Protein AF-A0A2V9FNM6-F1 (afdb_monomer_lite)

pLDDT: mean 93.76, std 8.32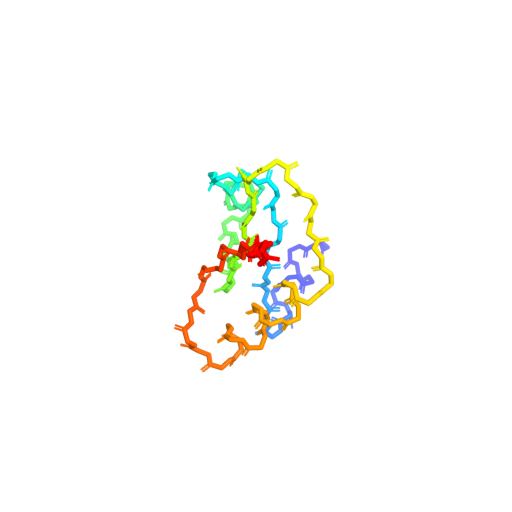, range [54.53, 98.19]

Sequence (75 aa):
ALLELLRKARHTIIVANNYSGQFARYLRSETSFVPDGNIRKYDGEPFMPHHIVEAVKEQLGGKTKLSVPAHEIMV

Secondary structure (DSSP, 8-state):
-HHHHHHH-S--EEEESSSS-HHHHHHHHHH----SEEEE--SSSPPPHHHHHHHHHHHHTTS-SEE--------

Foldseek 3Di:
DVVVVQVPDPFFEAEEADDPPVVQVVCCVVPVDHGLAYEYEDPPDDDDPVQVVVVVVCSVVVNDRYHYDDDDDDD

Radius of gyration: 13.43 Å; chains: 1; bounding box: 25×27×42 Å

Structure (mmCIF, N/CA/C/O backbone):
data_AF-A0A2V9FNM6-F1
#
_entry.id   AF-A0A2V9FNM6-F1
#
loop_
_atom_site.group_PDB
_atom_site.id
_atom_site.type_symbol
_atom_site.label_atom_id
_atom_site.label_alt_id
_atom_site.label_comp_id
_atom_site.label_asym_id
_atom_site.label_entity_id
_atom_site.label_seq_id
_atom_site.pdbx_PDB_ins_code
_atom_site.Cartn_x
_atom_site.Cartn_y
_atom_site.Cartn_z
_atom_site.occupancy
_atom_site.B_iso_or_equiv
_atom_site.auth_seq_id
_atom_site.auth_comp_id
_atom_site.auth_asym_id
_atom_site.auth_atom_id
_atom_site.pdbx_PDB_model_num
ATOM 1 N N . ALA A 1 1 ? -10.180 13.871 12.842 1.00 83.25 1 ALA A N 1
ATOM 2 C CA . ALA A 1 1 ? -10.972 13.705 11.602 1.00 83.25 1 ALA A CA 1
ATOM 3 C C . ALA A 1 1 ? -10.420 12.584 10.715 1.00 83.25 1 ALA A C 1
ATOM 5 O O . ALA A 1 1 ? -11.092 11.572 10.587 1.00 83.25 1 ALA A O 1
ATOM 6 N N . LEU A 1 2 ? -9.199 12.703 10.169 1.00 87.81 2 LEU A N 1
ATOM 7 C CA . LEU A 1 2 ? -8.609 11.685 9.278 1.00 87.81 2 LEU A CA 1
ATOM 8 C C . LEU A 1 2 ? -8.480 10.295 9.923 1.00 87.81 2 LEU A C 1
ATOM 10 O O . LEU A 1 2 ? -8.932 9.312 9.353 1.00 87.81 2 LEU A O 1
ATOM 14 N N . LEU A 1 3 ? -7.905 10.208 11.125 1.00 93.88 3 LEU A N 1
ATOM 15 C CA . LEU A 1 3 ? -7.693 8.919 11.795 1.00 93.88 3 LEU A CA 1
ATOM 16 C C . LEU A 1 3 ? -9.008 8.174 12.075 1.00 93.88 3 LEU A C 1
ATOM 18 O O . LEU A 1 3 ? -9.081 6.961 11.921 1.00 93.88 3 LEU A O 1
ATOM 22 N N . GLU A 1 4 ? -10.060 8.910 12.426 1.00 94.12 4 GLU A N 1
ATOM 23 C CA . GLU A 1 4 ? -11.396 8.347 12.644 1.00 94.12 4 GLU A CA 1
ATOM 24 C C . GLU A 1 4 ? -12.019 7.811 11.350 1.00 94.12 4 GLU A C 1
ATOM 26 O O . GLU A 1 4 ? -12.713 6.799 11.378 1.00 94.12 4 GLU A O 1
ATOM 31 N N . LEU A 1 5 ? -11.743 8.444 10.205 1.00 94.69 5 LEU A N 1
ATOM 32 C CA . LEU A 1 5 ? -12.132 7.914 8.898 1.00 94.69 5 LEU A CA 1
ATOM 33 C C . LEU A 1 5 ? -11.401 6.596 8.612 1.00 94.69 5 LEU A C 1
ATOM 35 O O . LEU A 1 5 ? -12.032 5.607 8.249 1.00 94.69 5 LEU A O 1
ATOM 39 N N . LEU A 1 6 ? -10.080 6.576 8.818 1.00 94.56 6 LEU A N 1
ATOM 40 C CA . LEU A 1 6 ? -9.247 5.399 8.567 1.00 94.56 6 LEU A CA 1
ATOM 41 C C . LEU A 1 6 ? -9.644 4.212 9.452 1.00 94.56 6 LEU A C 1
ATOM 43 O O . LEU A 1 6 ? -9.723 3.092 8.964 1.00 94.56 6 LEU A O 1
ATOM 47 N N . ARG A 1 7 ? -9.966 4.454 10.727 1.00 93.50 7 ARG A N 1
ATOM 48 C CA . ARG A 1 7 ? -10.426 3.416 11.668 1.00 93.50 7 ARG A CA 1
ATOM 49 C C . ARG A 1 7 ? -11.800 2.836 11.328 1.00 93.50 7 ARG A C 1
ATOM 51 O O . ARG A 1 7 ? -12.096 1.721 11.740 1.00 93.50 7 ARG A O 1
ATOM 58 N N . LYS A 1 8 ? -12.644 3.584 10.612 1.00 96.25 8 LYS A N 1
ATOM 59 C CA . LYS A 1 8 ? -13.969 3.121 10.165 1.00 96.25 8 LYS A CA 1
ATOM 60 C C . LYS A 1 8 ? -13.922 2.365 8.840 1.00 96.25 8 LYS A C 1
ATOM 62 O O . LYS A 1 8 ? -14.881 1.671 8.509 1.00 96.25 8 LYS A O 1
ATOM 67 N N . ALA A 1 9 ? -12.851 2.515 8.064 1.00 96.25 9 ALA A N 1
ATOM 68 C CA . ALA A 1 9 ? -12.691 1.777 6.823 1.00 96.25 9 ALA A CA 1
ATOM 69 C C . ALA A 1 9 ? -12.496 0.282 7.115 1.00 96.25 9 ALA A C 1
ATOM 71 O O . ALA A 1 9 ? -11.708 -0.098 7.974 1.00 96.25 9 ALA A O 1
ATOM 72 N N . ARG A 1 10 ? -13.203 -0.574 6.367 1.00 95.88 10 ARG A N 1
ATOM 73 C CA . ARG A 1 10 ? -13.082 -2.036 6.489 1.00 95.88 10 ARG A CA 1
ATOM 74 C C . ARG A 1 10 ? -11.693 -2.541 6.090 1.00 95.88 10 ARG A C 1
ATOM 76 O O . ARG A 1 10 ? -11.222 -3.517 6.656 1.00 95.88 10 ARG A O 1
ATOM 83 N N . HIS A 1 11 ? -11.088 -1.894 5.095 1.00 95.81 11 HIS A N 1
ATOM 84 C CA . HIS A 1 11 ? -9.738 -2.166 4.622 1.00 95.81 11 HIS A CA 1
ATOM 85 C C . HIS A 1 11 ? -9.067 -0.865 4.195 1.00 95.81 11 HIS A C 1
ATOM 87 O O . HIS A 1 11 ? -9.690 -0.006 3.566 1.00 95.81 11 HIS A O 1
ATOM 93 N N . THR A 1 12 ? -7.784 -0.748 4.502 1.00 97.38 12 THR A N 1
ATOM 94 C CA . THR A 1 12 ? -6.941 0.399 4.187 1.00 97.38 12 THR A CA 1
ATOM 95 C C . THR A 1 12 ? -5.674 -0.064 3.482 1.00 97.38 12 THR A C 1
ATOM 97 O O . THR A 1 12 ? -4.912 -0.884 3.990 1.00 97.38 12 THR A O 1
ATOM 100 N N . ILE A 1 13 ? -5.445 0.459 2.280 1.00 98.06 13 ILE A N 1
ATOM 101 C CA . ILE A 1 13 ? -4.288 0.111 1.454 1.00 98.06 13 ILE A CA 1
ATOM 102 C C . ILE A 1 13 ? -3.573 1.402 1.074 1.00 98.06 13 ILE A C 1
ATOM 104 O O . ILE A 1 13 ? -4.191 2.333 0.560 1.00 98.06 13 ILE A O 1
ATOM 108 N N . ILE A 1 14 ? -2.267 1.461 1.328 1.00 97.81 14 ILE A N 1
ATOM 109 C CA . ILE A 1 14 ? -1.433 2.601 0.936 1.00 97.81 14 ILE A CA 1
ATOM 110 C C . ILE A 1 14 ? -0.780 2.317 -0.412 1.00 97.81 14 ILE A C 1
ATOM 112 O O . ILE A 1 14 ? -0.091 1.312 -0.565 1.00 97.81 14 ILE A O 1
ATOM 116 N N . VAL A 1 15 ? -0.948 3.236 -1.363 1.00 97.88 15 VAL A N 1
ATOM 117 C CA . VAL A 1 15 ? -0.287 3.204 -2.675 1.00 97.88 15 VAL A CA 1
ATOM 118 C C . VAL A 1 15 ? 0.857 4.216 -2.683 1.00 97.88 15 VAL A C 1
ATOM 120 O O . VAL A 1 15 ? 0.645 5.386 -2.368 1.00 97.88 15 VAL A O 1
ATOM 123 N N . ALA A 1 16 ? 2.074 3.786 -3.020 1.00 97.00 16 ALA A N 1
ATOM 124 C CA . ALA A 1 16 ? 3.261 4.639 -2.967 1.00 97.00 16 ALA A CA 1
ATOM 125 C C . ALA A 1 16 ? 4.258 4.362 -4.104 1.00 97.00 16 ALA A C 1
ATOM 127 O O . ALA A 1 16 ? 4.618 3.218 -4.366 1.00 97.00 16 ALA A O 1
ATOM 128 N N . ASN A 1 17 ? 4.786 5.425 -4.719 1.00 96.25 17 ASN A N 1
ATOM 129 C CA . ASN A 1 17 ? 5.892 5.342 -5.682 1.00 96.25 17 ASN A CA 1
ATOM 130 C C . ASN A 1 17 ? 7.246 5.434 -4.962 1.00 96.25 17 ASN A C 1
ATOM 132 O O . ASN A 1 17 ? 8.005 6.382 -5.144 1.00 96.25 17 ASN A O 1
ATOM 136 N N . ASN A 1 18 ? 7.496 4.526 -4.020 1.00 95.94 18 ASN A N 1
ATOM 137 C CA . ASN A 1 18 ? 8.801 4.393 -3.382 1.00 95.94 18 ASN A CA 1
ATOM 138 C C . ASN A 1 18 ? 8.965 3.018 -2.732 1.00 95.94 18 ASN A C 1
ATOM 140 O O . ASN A 1 18 ? 7.997 2.374 -2.328 1.00 95.94 18 ASN A O 1
ATOM 144 N N . TYR A 1 19 ? 10.223 2.607 -2.580 1.00 96.12 19 TYR A N 1
ATOM 145 C CA . TYR A 1 19 ? 10.596 1.320 -1.997 1.00 96.12 19 TYR A CA 1
ATOM 146 C C . TYR A 1 19 ? 10.251 1.211 -0.501 1.00 96.12 19 TYR A C 1
ATOM 148 O O . TYR A 1 19 ? 9.661 0.229 -0.045 1.00 96.12 19 TYR A O 1
ATOM 156 N N . SER A 1 20 ? 10.585 2.242 0.279 1.00 95.12 20 SER A N 1
ATOM 157 C CA . SER A 1 20 ? 10.546 2.191 1.746 1.00 95.12 20 SER A CA 1
ATOM 158 C C . SER A 1 20 ? 9.164 2.424 2.370 1.00 95.12 20 SER A C 1
ATOM 160 O O . SER A 1 20 ? 9.010 2.237 3.575 1.00 95.12 20 SER A O 1
ATOM 162 N N . GLY A 1 21 ? 8.149 2.808 1.590 1.00 95.19 21 GLY A N 1
ATOM 163 C CA . GLY A 1 21 ? 6.812 3.114 2.103 1.00 95.19 21 GLY A CA 1
ATOM 164 C C . GLY A 1 21 ? 6.807 4.325 3.038 1.00 95.19 21 GLY A C 1
ATOM 165 O O . GLY A 1 21 ? 6.233 4.266 4.125 1.00 95.19 21 GLY A O 1
ATOM 166 N N . GLN A 1 22 ? 7.468 5.417 2.643 1.00 97.12 22 GLN A N 1
ATOM 167 C CA . GLN A 1 22 ? 7.731 6.562 3.528 1.00 97.12 22 GLN A CA 1
ATOM 168 C C . GLN A 1 22 ? 6.458 7.155 4.138 1.00 97.12 22 GLN A C 1
ATOM 170 O O . GLN A 1 22 ? 6.433 7.436 5.334 1.00 97.12 22 GLN A O 1
ATOM 175 N N . PHE A 1 23 ? 5.387 7.271 3.347 1.00 96.31 23 PHE A N 1
ATOM 176 C CA . PHE A 1 23 ? 4.100 7.757 3.839 1.00 96.31 23 PHE A CA 1
ATOM 177 C C . PHE A 1 23 ? 3.492 6.826 4.891 1.00 96.31 23 PHE A C 1
ATOM 179 O O . PHE A 1 23 ? 3.058 7.297 5.934 1.00 96.31 23 PHE A O 1
ATOM 186 N N . ALA A 1 24 ? 3.524 5.507 4.673 1.00 97.00 24 ALA A N 1
ATOM 187 C CA . ALA A 1 24 ? 3.042 4.535 5.656 1.00 97.00 24 ALA A CA 1
ATOM 188 C C . ALA A 1 24 ? 3.818 4.642 6.979 1.00 97.00 24 ALA A C 1
ATOM 190 O O . ALA A 1 24 ? 3.231 4.602 8.060 1.00 97.00 24 ALA A O 1
ATOM 191 N N . ARG A 1 25 ? 5.143 4.825 6.895 1.00 96.69 25 ARG A N 1
ATOM 192 C CA . ARG A 1 25 ? 6.007 5.004 8.067 1.00 96.69 25 ARG A CA 1
ATOM 193 C C . ARG A 1 25 ? 5.701 6.303 8.811 1.00 96.69 25 ARG A C 1
ATOM 195 O O . ARG A 1 25 ? 5.619 6.273 10.033 1.00 96.69 25 ARG A O 1
ATOM 202 N N . TYR A 1 26 ? 5.520 7.400 8.081 1.00 96.75 26 TYR A N 1
ATOM 203 C CA . TYR A 1 26 ? 5.174 8.700 8.650 1.00 96.75 26 TYR A CA 1
ATOM 204 C C . TYR A 1 26 ? 3.778 8.690 9.286 1.00 96.75 26 TYR A C 1
ATOM 206 O O . TYR A 1 26 ? 3.609 9.071 10.437 1.00 96.75 26 TYR A O 1
ATOM 214 N N . LEU A 1 27 ? 2.775 8.138 8.600 1.00 95.94 27 LEU A N 1
ATOM 215 C CA . 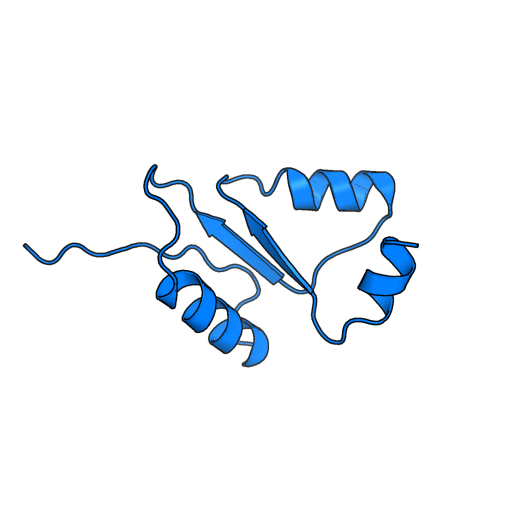LEU A 1 27 ? 1.430 7.990 9.156 1.00 95.94 27 LEU A CA 1
ATOM 216 C C . LEU A 1 27 ? 1.455 7.191 10.466 1.00 95.94 27 LEU A C 1
ATOM 218 O O . LEU A 1 27 ? 0.816 7.580 11.445 1.00 95.94 27 LEU A O 1
ATOM 222 N N . ARG A 1 28 ? 2.234 6.104 10.509 1.00 96.25 28 ARG A N 1
ATOM 223 C CA . ARG A 1 28 ? 2.416 5.308 11.723 1.00 96.25 28 ARG A CA 1
ATOM 224 C C . ARG A 1 28 ? 3.136 6.080 12.829 1.00 96.25 28 ARG A C 1
ATOM 226 O O . ARG A 1 28 ? 2.739 5.926 13.978 1.00 96.25 28 ARG A O 1
ATOM 233 N N . SER A 1 29 ? 4.162 6.881 12.529 1.00 97.38 29 SER A N 1
ATOM 234 C CA . SER A 1 29 ? 4.859 7.662 13.565 1.00 97.38 29 SER A CA 1
ATOM 235 C C . SER A 1 29 ? 3.951 8.709 14.200 1.00 97.38 29 SER A C 1
ATOM 237 O O . SER A 1 29 ? 3.966 8.855 15.415 1.00 97.38 29 SER A O 1
ATOM 239 N N . GLU A 1 30 ? 3.115 9.369 13.397 1.00 97.25 30 GLU A N 1
ATOM 240 C CA . GLU A 1 30 ? 2.232 10.433 13.882 1.00 97.25 30 GLU A CA 1
ATOM 241 C C . GLU A 1 30 ? 0.973 9.906 14.582 1.00 97.25 30 GLU A C 1
ATOM 243 O O . GLU A 1 30 ? 0.408 10.576 15.443 1.00 97.25 30 GLU A O 1
ATOM 248 N N . THR A 1 31 ? 0.482 8.720 14.205 1.00 96.06 31 THR A N 1
ATOM 249 C CA . THR A 1 31 ? -0.866 8.276 14.615 1.00 96.06 31 THR A CA 1
ATOM 250 C C . THR A 1 31 ? -0.939 6.863 15.180 1.00 96.06 31 THR A C 1
ATOM 252 O O . THR A 1 31 ? -2.010 6.427 15.605 1.00 96.06 31 THR A O 1
ATOM 255 N N . SER A 1 32 ? 0.168 6.114 15.158 1.00 95.81 32 SER A N 1
ATOM 256 C CA . SER A 1 32 ? 0.209 4.664 15.418 1.00 95.81 32 SER A CA 1
ATOM 257 C C . SER A 1 32 ? -0.709 3.824 14.517 1.00 95.81 32 SER A C 1
ATOM 259 O O . SER A 1 32 ? -0.867 2.626 14.744 1.00 95.81 32 SER A O 1
ATOM 261 N N . PHE A 1 33 ? -1.299 4.419 13.477 1.00 96.75 33 PHE A N 1
ATOM 262 C CA . PHE A 1 33 ? -2.127 3.709 12.516 1.00 96.75 33 PHE A CA 1
ATOM 263 C C . PHE A 1 33 ? -1.268 2.807 11.628 1.00 96.75 33 PHE A C 1
ATOM 265 O O . PHE A 1 33 ? -0.218 3.218 11.129 1.00 96.75 33 PHE A O 1
ATOM 272 N N . VAL A 1 34 ? -1.732 1.578 11.412 1.00 96.50 34 VAL A N 1
ATOM 273 C CA . VAL A 1 34 ? -1.087 0.600 10.535 1.00 96.50 34 VAL A CA 1
ATOM 274 C C . VAL A 1 34 ? -2.101 0.202 9.465 1.00 96.50 34 VAL A C 1
ATOM 276 O O . VAL A 1 34 ? -3.169 -0.283 9.833 1.00 96.50 34 VAL A O 1
ATOM 279 N N . PRO A 1 35 ? -1.806 0.414 8.169 1.00 96.44 35 PRO A N 1
ATOM 280 C CA . PRO A 1 35 ? -2.702 -0.006 7.099 1.00 96.44 35 PRO A CA 1
ATOM 281 C C . PRO A 1 35 ? -2.715 -1.534 6.964 1.00 96.44 35 PRO A C 1
ATOM 283 O O . PRO A 1 35 ? -1.735 -2.207 7.293 1.00 96.44 35 PRO A O 1
ATOM 286 N N . ASP A 1 36 ? -3.790 -2.074 6.398 1.00 97.62 36 ASP A N 1
ATOM 287 C CA . ASP A 1 36 ? -3.930 -3.511 6.135 1.00 97.62 36 ASP A CA 1
ATOM 288 C C . ASP A 1 36 ? -2.977 -4.002 5.040 1.00 97.62 36 ASP A C 1
ATOM 290 O O . ASP A 1 36 ? -2.533 -5.155 5.064 1.00 97.62 36 ASP A O 1
ATOM 294 N N . GLY A 1 37 ? -2.645 -3.120 4.094 1.00 97.75 37 GLY A N 1
ATOM 295 C CA . GLY A 1 37 ? -1.839 -3.465 2.935 1.00 97.75 37 GLY A CA 1
ATOM 296 C C . GLY A 1 37 ? -1.090 -2.297 2.301 1.00 97.75 37 GLY A C 1
ATOM 297 O O . GLY A 1 37 ? -1.325 -1.118 2.582 1.00 97.75 37 GLY A O 1
ATOM 298 N N . ASN A 1 38 ? -0.123 -2.641 1.454 1.00 98.19 38 ASN A N 1
ATOM 299 C CA . ASN A 1 38 ? 0.746 -1.701 0.756 1.00 98.19 38 ASN A CA 1
ATOM 300 C C . ASN A 1 38 ? 0.884 -2.100 -0.716 1.00 98.19 38 ASN A C 1
ATOM 302 O O . ASN A 1 38 ? 1.123 -3.264 -1.028 1.00 98.19 38 ASN A O 1
ATOM 306 N N . ILE A 1 39 ? 0.802 -1.125 -1.613 1.00 98.12 39 ILE A N 1
ATOM 307 C CA . ILE A 1 39 ? 1.115 -1.266 -3.035 1.00 98.12 39 ILE A CA 1
ATOM 308 C C . ILE A 1 39 ? 2.256 -0.297 -3.331 1.00 98.12 39 ILE A C 1
ATOM 310 O O . ILE A 1 39 ? 2.123 0.909 -3.112 1.00 98.12 39 ILE A O 1
ATOM 314 N N . ARG A 1 40 ? 3.398 -0.815 -3.782 1.00 97.25 40 ARG A N 1
ATOM 315 C CA . ARG A 1 40 ? 4.613 -0.025 -3.999 1.00 97.25 40 ARG A CA 1
ATOM 316 C C . ARG A 1 40 ? 5.119 -0.176 -5.418 1.00 97.25 40 ARG A C 1
ATOM 318 O O . ARG A 1 40 ? 5.108 -1.272 -5.950 1.00 97.25 40 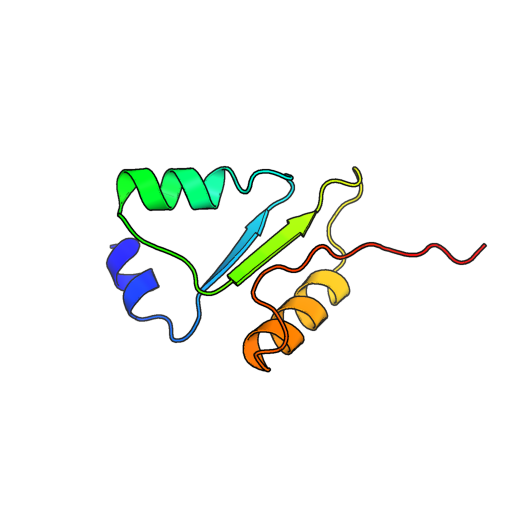ARG A O 1
ATOM 325 N N . LYS A 1 41 ? 5.613 0.907 -6.001 1.00 96.50 41 LYS A N 1
ATOM 326 C CA . LYS A 1 41 ? 6.292 0.883 -7.299 1.00 96.50 41 LYS A CA 1
ATOM 327 C C . LYS A 1 41 ? 7.521 1.773 -7.249 1.00 96.50 41 LYS A C 1
ATOM 329 O O . LYS A 1 41 ? 7.527 2.782 -6.545 1.00 96.50 41 LYS A O 1
ATOM 334 N N . TYR A 1 42 ? 8.594 1.333 -7.888 1.00 95.75 42 TYR A N 1
ATOM 335 C CA . TYR A 1 42 ? 9.912 1.967 -7.798 1.00 95.75 42 TYR A CA 1
ATOM 336 C C . TYR A 1 42 ? 10.810 1.590 -8.986 1.00 95.75 42 TYR A C 1
ATOM 338 O O . TYR A 1 42 ? 12.030 1.595 -8.870 1.00 95.75 42 TYR A O 1
ATOM 346 N N . ASP A 1 43 ? 10.196 1.262 -10.122 1.00 93.25 43 ASP A N 1
ATOM 347 C CA . ASP A 1 43 ? 10.845 0.963 -11.406 1.00 93.25 43 ASP A CA 1
ATOM 348 C C . ASP A 1 43 ? 11.008 2.212 -12.301 1.00 93.25 43 ASP A C 1
ATOM 350 O O . ASP A 1 43 ? 11.544 2.115 -13.396 1.00 93.25 43 ASP A O 1
ATOM 354 N N . GLY A 1 44 ? 10.563 3.388 -11.839 1.00 92.12 44 GLY A N 1
ATOM 355 C CA . GLY A 1 44 ? 10.630 4.658 -12.574 1.00 92.12 44 GLY A CA 1
AT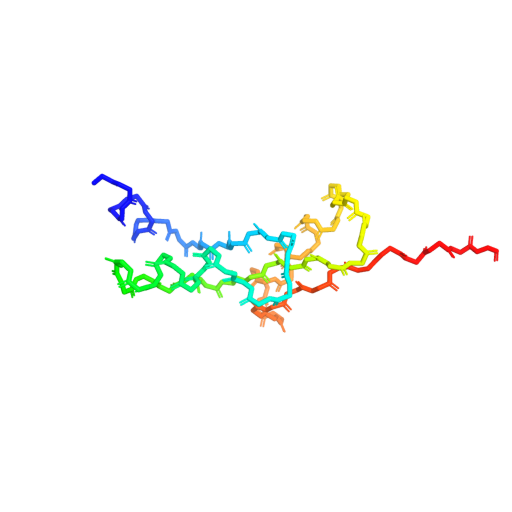OM 356 C C . GLY A 1 44 ? 9.414 4.943 -13.461 1.00 92.12 44 GLY A C 1
ATOM 357 O O . GLY A 1 44 ? 9.192 6.090 -13.837 1.00 92.12 44 GLY A O 1
ATOM 358 N N . GLU A 1 45 ? 8.584 3.936 -13.717 1.00 92.50 45 GLU A N 1
ATOM 359 C CA . GLU A 1 45 ? 7.384 4.047 -14.544 1.00 92.50 45 GLU A CA 1
ATOM 360 C C . GLU A 1 45 ? 6.146 4.378 -13.682 1.00 92.50 45 GLU A C 1
ATOM 362 O O . GLU A 1 45 ? 6.077 3.992 -12.507 1.00 92.50 45 GLU A O 1
ATOM 367 N N . PRO A 1 46 ? 5.103 5.026 -14.230 1.00 93.81 46 PRO A N 1
ATOM 368 C CA . PRO A 1 46 ? 3.877 5.294 -13.487 1.00 93.81 46 PRO A CA 1
ATOM 369 C C . PRO A 1 46 ? 3.116 4.004 -13.138 1.00 93.81 46 PRO A C 1
ATOM 371 O O . PRO A 1 46 ? 3.338 2.925 -13.697 1.00 93.81 46 PRO A O 1
ATOM 374 N N . PHE A 1 47 ? 2.169 4.106 -12.202 1.00 95.38 47 PHE A N 1
ATOM 375 C CA . PHE A 1 47 ? 1.172 3.053 -12.019 1.00 95.38 47 PHE A CA 1
ATOM 376 C C . PHE A 1 47 ? 0.201 3.043 -13.197 1.00 95.38 47 PHE A C 1
ATOM 378 O O . PHE A 1 47 ? -0.397 4.066 -13.524 1.00 95.38 47 PHE A O 1
ATOM 385 N N . MET A 1 48 ? -0.024 1.865 -13.771 1.00 94.06 48 MET A N 1
ATOM 386 C CA . MET A 1 48 ? -1.144 1.635 -14.672 1.00 94.06 48 MET A CA 1
ATOM 387 C C . MET A 1 48 ? -2.387 1.240 -13.862 1.00 94.06 48 MET A C 1
ATOM 389 O O . MET A 1 48 ? -2.252 0.641 -12.791 1.00 94.06 48 MET A O 1
ATOM 393 N N . PRO A 1 49 ? -3.610 1.522 -14.346 1.00 95.50 49 PRO A N 1
ATOM 394 C CA . PRO A 1 49 ? -4.831 1.203 -13.605 1.00 95.50 49 PRO A CA 1
ATOM 395 C C . PRO A 1 49 ? -4.949 -0.273 -13.196 1.00 95.50 49 PRO A C 1
ATOM 397 O O . PRO A 1 49 ? -5.350 -0.565 -12.069 1.00 95.50 49 PRO A O 1
ATOM 400 N N . HIS A 1 50 ? -4.552 -1.205 -14.072 1.00 95.25 50 HIS A N 1
ATOM 401 C CA . HIS A 1 50 ? -4.631 -2.641 -13.786 1.00 95.25 50 HIS A CA 1
ATOM 402 C C . HIS A 1 50 ? -3.700 -3.064 -12.641 1.00 95.25 50 HIS A C 1
ATOM 404 O O . HIS A 1 50 ? -4.139 -3.825 -11.785 1.00 95.25 50 HIS A O 1
ATOM 410 N N . HIS A 1 51 ? -2.507 -2.462 -12.521 1.00 96.00 51 HIS A N 1
ATOM 411 C CA . HIS A 1 51 ? -1.594 -2.704 -11.397 1.00 96.00 51 HIS A CA 1
ATOM 412 C C . HIS A 1 51 ? -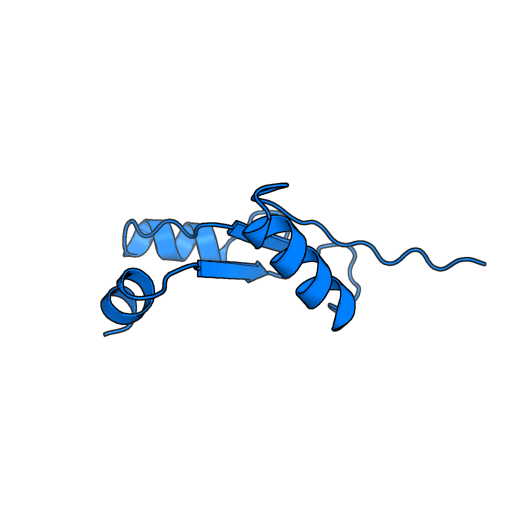2.273 -2.491 -10.037 1.00 96.00 51 HIS A C 1
ATOM 414 O O . HIS A 1 51 ? -2.041 -3.242 -9.092 1.00 96.00 51 HIS A O 1
ATOM 420 N N . ILE A 1 52 ? -3.107 -1.452 -9.923 1.00 97.00 52 ILE A N 1
ATOM 421 C CA . ILE A 1 52 ? -3.818 -1.140 -8.679 1.00 97.00 52 ILE A CA 1
ATOM 422 C C . ILE A 1 52 ? -4.992 -2.096 -8.481 1.00 97.00 52 ILE A C 1
ATOM 424 O O . ILE A 1 52 ? -5.168 -2.637 -7.391 1.00 97.00 52 ILE A O 1
ATOM 428 N N . VAL A 1 53 ? -5.791 -2.323 -9.527 1.00 97.69 53 VAL A N 1
ATOM 429 C CA . VAL A 1 53 ? -6.978 -3.187 -9.455 1.00 97.69 53 VAL A CA 1
ATOM 430 C C . VAL A 1 53 ? -6.604 -4.619 -9.069 1.00 97.69 53 VAL A C 1
ATOM 432 O O . VAL A 1 53 ? -7.250 -5.206 -8.201 1.00 97.69 53 VAL A O 1
ATOM 435 N N . GLU A 1 54 ? -5.572 -5.181 -9.692 1.00 97.44 54 GLU A N 1
ATOM 436 C CA . GLU A 1 54 ? -5.107 -6.547 -9.436 1.00 97.44 54 GLU A CA 1
ATOM 437 C C . GLU A 1 54 ? -4.536 -6.675 -8.027 1.00 97.44 54 GLU A C 1
ATOM 439 O O . GLU A 1 54 ? -4.991 -7.526 -7.262 1.00 97.44 54 GLU A O 1
ATOM 444 N N . ALA A 1 55 ? -3.653 -5.755 -7.630 1.00 97.62 55 ALA A N 1
ATOM 445 C CA . ALA A 1 55 ? -3.089 -5.738 -6.287 1.00 97.62 55 ALA A CA 1
ATOM 446 C C . ALA A 1 55 ? -4.171 -5.634 -5.197 1.00 97.62 55 ALA A C 1
ATOM 448 O O . ALA A 1 55 ? -4.124 -6.360 -4.205 1.00 97.62 55 ALA A O 1
ATOM 449 N N . VAL A 1 56 ? -5.189 -4.785 -5.382 1.00 98.00 56 VAL A N 1
ATOM 450 C CA . VAL A 1 56 ? -6.309 -4.683 -4.432 1.00 98.00 56 VAL A CA 1
ATOM 451 C C . VAL A 1 56 ? -7.086 -5.999 -4.355 1.00 98.00 56 VAL A C 1
ATOM 453 O O . VAL A 1 56 ? -7.371 -6.467 -3.253 1.00 98.00 56 VAL A O 1
ATOM 456 N N . LYS A 1 57 ? -7.407 -6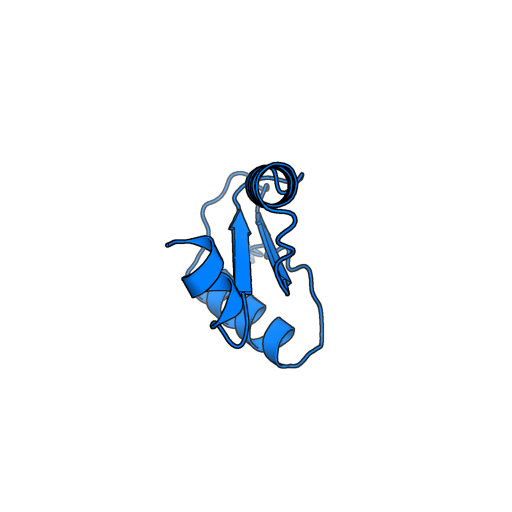.632 -5.492 1.00 98.06 57 LYS A N 1
ATOM 457 C CA . LYS A 1 57 ? -8.113 -7.926 -5.510 1.00 98.06 57 LYS A CA 1
ATOM 458 C C . LYS A 1 57 ? -7.328 -9.014 -4.777 1.00 98.06 57 LYS A C 1
ATOM 460 O O . LYS A 1 57 ? -7.916 -9.775 -4.011 1.00 98.06 57 LYS A O 1
ATOM 465 N N . GLU A 1 58 ? -6.016 -9.082 -4.979 1.00 97.94 58 GLU A N 1
ATOM 466 C CA . GLU A 1 58 ? -5.158 -10.061 -4.308 1.00 97.94 58 GLU A CA 1
ATOM 467 C C . GLU A 1 58 ? -5.070 -9.838 -2.797 1.00 97.94 58 GLU A C 1
ATOM 469 O O . GLU A 1 58 ? -5.148 -10.804 -2.034 1.00 97.94 58 GLU A O 1
ATOM 474 N N . GLN A 1 59 ? -4.956 -8.580 -2.360 1.00 98.06 59 GLN A N 1
ATOM 475 C CA . GLN A 1 59 ? -4.893 -8.236 -0.938 1.00 98.06 59 GLN A CA 1
ATOM 476 C C . GLN A 1 59 ? -6.228 -8.488 -0.229 1.00 98.06 59 GLN A C 1
ATOM 478 O O . GLN A 1 59 ? -6.243 -9.064 0.858 1.00 98.06 59 GLN A O 1
ATOM 483 N N . LEU A 1 60 ? -7.358 -8.154 -0.862 1.00 96.94 60 LEU A N 1
ATOM 484 C CA . LEU A 1 60 ? -8.688 -8.488 -0.336 1.00 96.94 60 LEU A CA 1
ATOM 485 C C . LEU A 1 60 ? -8.938 -10.003 -0.300 1.00 96.94 60 LEU A C 1
ATOM 487 O O . LEU A 1 60 ? -9.635 -10.488 0.587 1.00 96.94 60 LEU A O 1
ATOM 491 N N . GLY A 1 61 ? -8.342 -10.753 -1.230 1.00 96.88 61 GLY A N 1
ATOM 492 C CA . GLY A 1 61 ? -8.339 -12.217 -1.224 1.00 96.88 61 GLY A CA 1
ATOM 493 C C . GLY A 1 61 ? -7.385 -12.844 -0.200 1.00 96.88 61 GLY A C 1
ATOM 494 O O . GLY A 1 61 ? -7.300 -14.067 -0.138 1.00 96.88 61 GLY A O 1
ATOM 495 N N . GLY A 1 62 ? -6.645 -12.042 0.575 1.00 95.38 62 GLY A N 1
ATOM 496 C CA . GLY A 1 62 ? -5.711 -12.518 1.598 1.00 95.38 62 GLY A CA 1
ATOM 497 C C . GLY A 1 62 ? -4.424 -13.145 1.053 1.00 95.38 62 GLY A C 1
ATOM 498 O O . GLY A 1 62 ? -3.690 -13.768 1.816 1.00 95.38 62 GLY A O 1
ATOM 499 N N . LYS A 1 63 ? -4.127 -12.990 -0.245 1.00 96.06 63 LYS A N 1
ATOM 500 C CA . LYS A 1 63 ? -2.949 -13.607 -0.881 1.00 96.06 63 LYS A CA 1
ATOM 501 C C . LYS A 1 63 ? -1.639 -12.927 -0.482 1.00 96.06 63 LYS A C 1
ATOM 503 O O . LYS A 1 63 ? -0.609 -13.580 -0.378 1.00 96.06 63 LYS A O 1
ATOM 508 N N . THR A 1 64 ? -1.672 -11.612 -0.277 1.00 96.44 64 THR A N 1
ATOM 509 C CA . THR A 1 64 ? -0.512 -10.806 0.119 1.00 96.44 64 THR A CA 1
ATOM 510 C C . THR A 1 64 ? -0.954 -9.569 0.902 1.00 96.44 64 THR A C 1
ATOM 512 O O . THR A 1 64 ? -2.126 -9.203 0.887 1.00 96.44 64 THR A O 1
ATOM 515 N N . LYS A 1 65 ? -0.014 -8.910 1.588 1.00 96.56 65 LYS A N 1
ATOM 516 C CA . LYS A 1 65 ? -0.173 -7.564 2.177 1.00 96.56 65 LYS A CA 1
ATOM 517 C C . LYS A 1 65 ? 0.753 -6.524 1.540 1.00 96.56 65 LYS A C 1
ATOM 519 O O . LYS A 1 65 ? 0.690 -5.342 1.878 1.00 96.56 65 LYS A O 1
ATOM 524 N N . LEU A 1 66 ? 1.638 -6.963 0.647 1.00 97.25 66 LEU A N 1
ATOM 525 C CA . LEU A 1 66 ? 2.574 -6.121 -0.081 1.00 97.25 66 LEU A CA 1
ATOM 526 C C . LEU A 1 66 ? 2.548 -6.524 -1.553 1.00 97.25 66 LEU A C 1
ATOM 528 O O . LEU A 1 66 ? 2.871 -7.660 -1.893 1.00 97.25 66 LEU A O 1
ATOM 532 N N . SER A 1 67 ? 2.194 -5.578 -2.412 1.00 97.69 67 SER A N 1
ATOM 533 C CA . SER A 1 67 ? 2.220 -5.752 -3.862 1.00 97.69 67 SER A CA 1
ATOM 534 C C . SER A 1 67 ? 3.265 -4.823 -4.462 1.00 97.69 67 SER A C 1
ATOM 536 O O . SER A 1 67 ? 3.292 -3.632 -4.139 1.00 97.69 67 SER A O 1
ATOM 538 N N . VAL A 1 68 ? 4.104 -5.365 -5.342 1.00 96.88 68 VAL A N 1
ATOM 539 C CA . VAL A 1 68 ? 5.053 -4.597 -6.153 1.00 96.88 68 VAL A CA 1
ATOM 540 C C . VAL A 1 68 ? 4.778 -4.914 -7.621 1.00 96.88 68 VAL A C 1
ATOM 542 O O . VAL A 1 68 ? 5.386 -5.834 -8.161 1.00 96.88 68 VAL A O 1
ATOM 545 N N . PRO A 1 69 ? 3.799 -4.241 -8.249 1.00 93.56 69 PRO A N 1
ATOM 546 C CA . PRO A 1 69 ? 3.461 -4.508 -9.637 1.00 93.56 69 PRO A CA 1
ATOM 547 C C . PRO A 1 69 ? 4.588 -4.040 -10.558 1.00 93.56 69 PRO A C 1
ATOM 549 O O . PRO A 1 69 ? 5.048 -2.899 -10.461 1.00 93.56 69 PRO A O 1
ATOM 552 N N . ALA A 1 70 ? 4.982 -4.925 -11.465 1.00 86.81 70 ALA A N 1
ATOM 553 C CA . ALA A 1 70 ? 5.867 -4.638 -12.581 1.00 86.81 70 ALA A CA 1
ATOM 554 C C . ALA A 1 70 ? 5.071 -4.767 -13.881 1.00 86.81 70 ALA A C 1
ATOM 556 O O . ALA A 1 70 ? 4.149 -5.580 -13.965 1.00 86.81 70 ALA A O 1
ATOM 557 N N . HIS A 1 71 ? 5.427 -3.966 -14.881 1.00 79.19 71 HIS A N 1
ATOM 558 C CA . HIS A 1 71 ? 4.891 -4.125 -16.224 1.00 79.19 71 HIS A CA 1
ATOM 559 C C . HIS A 1 71 ? 5.911 -4.888 -17.064 1.00 79.19 71 HIS A C 1
ATOM 561 O O . HIS A 1 71 ? 7.003 -4.380 -17.320 1.00 79.19 71 HIS A O 1
ATOM 567 N N . GLU A 1 72 ? 5.578 -6.108 -17.475 1.00 68.25 72 GLU A N 1
ATOM 568 C CA . GLU A 1 72 ? 6.392 -6.839 -18.442 1.00 68.25 72 GLU A CA 1
ATOM 569 C C . GLU A 1 72 ? 6.047 -6.337 -19.845 1.00 68.25 72 GLU A C 1
ATOM 571 O O . GLU A 1 72 ? 4.986 -6.638 -20.392 1.00 68.25 72 GLU A O 1
ATOM 576 N N . ILE A 1 73 ? 6.946 -5.546 -20.432 1.00 65.12 73 ILE A N 1
ATOM 577 C CA . ILE A 1 73 ? 6.894 -5.261 -21.864 1.00 65.12 73 ILE A CA 1
ATOM 578 C C . ILE A 1 73 ? 7.341 -6.545 -22.565 1.00 65.12 73 ILE A C 1
ATOM 580 O O . ILE A 1 73 ? 8.529 -6.861 -22.582 1.00 65.12 73 ILE A O 1
ATOM 584 N N . MET A 1 74 ? 6.394 -7.303 -23.117 1.00 58.84 74 MET A N 1
ATOM 585 C CA . MET A 1 74 ? 6.730 -8.373 -24.055 1.00 58.84 74 MET A CA 1
ATOM 586 C C . MET A 1 74 ? 7.222 -7.722 -25.353 1.00 58.84 74 MET A C 1
ATOM 588 O O . MET A 1 74 ? 6.442 -7.052 -26.033 1.00 58.84 74 MET A O 1
ATOM 592 N N . VAL A 1 75 ? 8.516 -7.876 -25.647 1.00 54.53 75 VAL A N 1
ATOM 593 C CA . VAL A 1 75 ? 9.139 -7.525 -26.936 1.00 54.53 75 VAL A CA 1
ATOM 594 C C . VAL A 1 75 ? 9.084 -8.727 -27.866 1.00 54.53 75 VAL A C 1
ATOM 596 O O . VAL A 1 75 ? 9.374 -9.844 -27.380 1.00 54.53 75 VAL A O 1
#